Protein AF-G0IZ88-F1 (afdb_monomer_lite)

Sequence (65 aa):
MKNTKDLIPKEEVLTTIANMIEDAKYKLERAKAPKVKRQMKATVNFWQSVEHHMTDVFDWKPLRE

Structure (mmCIF, N/CA/C/O backbone):
data_AF-G0IZ88-F1
#
_entry.id   AF-G0IZ88-F1
#
loop_
_atom_site.group_PDB
_atom_site.id
_atom_site.type_symbol
_atom_site.label_atom_id
_atom_site.label_alt_id
_atom_site.label_comp_id
_atom_site.label_asym_id
_atom_site.label_entity_id
_atom_site.label_seq_id
_atom_site.pdbx_PDB_ins_code
_atom_site.Cartn_x
_atom_site.Cartn_y
_atom_site.Cartn_z
_atom_site.occupancy
_atom_site.B_iso_or_equiv
_atom_site.auth_seq_id
_atom_site.auth_comp_id
_atom_site.auth_asym_id
_atom_site.auth_atom_id
_atom_site.pdbx_PDB_model_num
ATOM 1 N N . MET A 1 1 ? 30.317 9.593 -18.203 1.00 45.56 1 MET A N 1
ATOM 2 C CA . MET A 1 1 ? 29.694 8.348 -17.700 1.00 45.56 1 MET A CA 1
ATOM 3 C C . MET A 1 1 ? 28.406 8.732 -16.991 1.00 45.56 1 MET A C 1
ATOM 5 O O . MET A 1 1 ? 28.468 9.606 -16.137 1.00 45.56 1 MET A O 1
ATOM 9 N N . LYS A 1 2 ? 27.247 8.175 -17.371 1.00 48.38 2 LYS A N 1
ATOM 10 C CA . LYS A 1 2 ? 26.010 8.364 -16.593 1.00 48.38 2 LYS A CA 1
ATOM 11 C C . LYS A 1 2 ? 26.218 7.676 -15.239 1.00 48.38 2 LYS A C 1
ATOM 13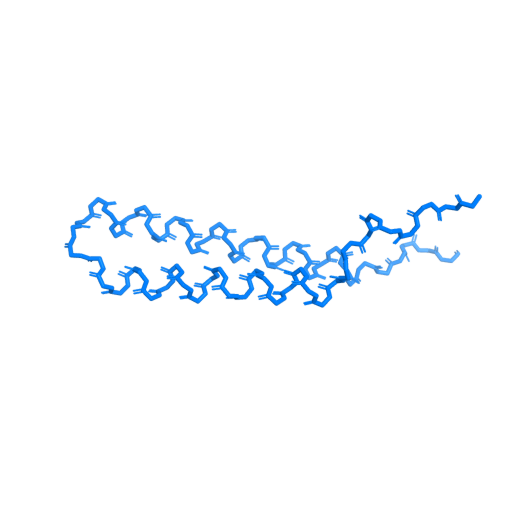 O O . LYS A 1 2 ? 26.580 6.504 -15.228 1.00 48.38 2 LYS A O 1
ATOM 18 N N . ASN A 1 3 ? 26.057 8.400 -14.132 1.00 50.56 3 ASN A N 1
ATOM 19 C CA . ASN A 1 3 ? 26.084 7.823 -12.788 1.00 50.56 3 ASN A CA 1
ATOM 20 C C . ASN A 1 3 ? 24.875 6.893 -12.642 1.00 50.56 3 ASN A C 1
ATOM 22 O O . ASN A 1 3 ? 23.784 7.319 -12.295 1.00 50.56 3 ASN A O 1
ATOM 26 N N . THR A 1 4 ? 25.057 5.613 -12.946 1.00 54.50 4 THR A N 1
ATOM 27 C CA . THR A 1 4 ? 24.044 4.567 -12.744 1.00 54.50 4 THR A CA 1
ATOM 28 C C . THR A 1 4 ? 23.911 4.147 -11.277 1.00 54.50 4 THR A C 1
ATOM 30 O O . THR A 1 4 ? 23.087 3.296 -10.971 1.00 54.50 4 THR A O 1
ATOM 33 N N . LYS A 1 5 ? 24.688 4.749 -10.363 1.00 52.81 5 LYS A N 1
ATOM 34 C CA . LYS A 1 5 ? 24.653 4.470 -8.917 1.00 52.81 5 LYS A CA 1
ATOM 35 C C . LYS A 1 5 ? 23.411 5.011 -8.197 1.00 52.81 5 LYS A C 1
ATOM 37 O O . LYS A 1 5 ? 23.144 4.560 -7.093 1.00 52.81 5 LYS A O 1
ATOM 42 N N . ASP A 1 6 ? 22.658 5.913 -8.826 1.00 57.62 6 ASP A N 1
ATOM 43 C CA . ASP A 1 6 ? 21.483 6.557 -8.216 1.00 57.62 6 ASP A CA 1
ATOM 44 C C . ASP A 1 6 ? 20.145 6.006 -8.745 1.00 57.62 6 ASP A C 1
ATOM 46 O O . ASP A 1 6 ? 19.082 6.555 -8.461 1.00 57.62 6 ASP A O 1
ATOM 50 N N . LEU A 1 7 ? 20.177 4.933 -9.545 1.00 67.69 7 LEU A N 1
ATOM 51 C CA . LEU A 1 7 ? 18.970 4.302 -10.076 1.00 67.69 7 LEU A CA 1
ATOM 52 C C . LEU A 1 7 ? 18.587 3.111 -9.198 1.00 67.69 7 LEU A C 1
ATOM 54 O O . LEU A 1 7 ? 19.277 2.094 -9.188 1.00 67.69 7 LEU A O 1
ATOM 58 N N . ILE A 1 8 ? 17.474 3.241 -8.477 1.00 74.62 8 ILE A N 1
ATOM 59 C CA . ILE A 1 8 ? 16.873 2.133 -7.728 1.00 74.62 8 ILE A CA 1
ATOM 60 C C . ILE A 1 8 ? 16.223 1.171 -8.739 1.00 74.62 8 ILE A C 1
ATOM 62 O O . ILE A 1 8 ? 15.444 1.634 -9.581 1.00 74.62 8 ILE A O 1
ATOM 66 N N . PRO A 1 9 ? 16.512 -0.143 -8.688 1.00 83.19 9 PRO A N 1
ATOM 67 C CA . PRO A 1 9 ? 15.886 -1.124 -9.571 1.00 83.19 9 PRO A CA 1
ATOM 68 C C . PRO A 1 9 ? 14.357 -1.132 -9.458 1.00 83.19 9 PRO A C 1
ATOM 70 O O . PRO A 1 9 ? 13.800 -1.004 -8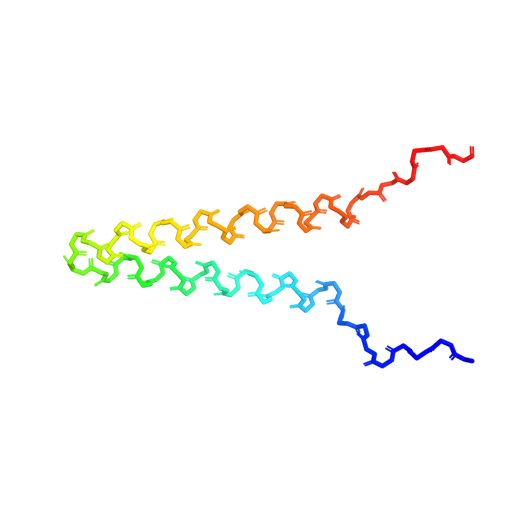.365 1.00 83.19 9 PRO A O 1
ATOM 73 N N . LYS A 1 10 ? 13.665 -1.330 -10.588 1.00 80.94 10 LYS A N 1
ATOM 74 C CA . LYS A 1 10 ? 12.191 -1.383 -10.660 1.00 80.94 10 LYS A CA 1
ATOM 75 C C . LYS A 1 10 ? 11.629 -2.400 -9.669 1.00 80.94 10 LYS A C 1
ATOM 77 O O . LYS A 1 10 ? 10.667 -2.116 -8.960 1.00 80.94 10 LYS A O 1
ATOM 82 N N . GLU A 1 11 ? 12.235 -3.578 -9.624 1.00 83.25 11 GLU A N 1
ATOM 83 C CA . GLU A 1 11 ? 11.817 -4.698 -8.790 1.00 83.25 11 GLU A CA 1
ATOM 84 C C . GLU A 1 11 ? 11.895 -4.341 -7.301 1.00 83.25 11 GLU A C 1
ATOM 86 O O . GLU A 1 11 ? 10.986 -4.673 -6.539 1.00 83.25 11 GLU A O 1
ATOM 91 N N . GLU A 1 12 ? 12.928 -3.603 -6.886 1.00 86.12 12 GLU A N 1
ATOM 92 C CA . GLU A 1 12 ? 13.085 -3.135 -5.504 1.00 86.12 12 GLU A CA 1
ATOM 93 C C . GLU A 1 12 ? 12.024 -2.093 -5.134 1.00 86.12 12 GLU A C 1
ATOM 95 O O . GLU A 1 12 ? 11.458 -2.136 -4.037 1.00 86.12 12 GLU A O 1
ATOM 100 N N . VAL A 1 13 ? 11.697 -1.190 -6.064 1.00 86.88 13 VAL A N 1
ATOM 101 C CA . VAL A 1 13 ? 10.635 -0.195 -5.866 1.00 86.88 13 VAL A CA 1
ATOM 102 C C . VAL A 1 13 ? 9.270 -0.871 -5.731 1.00 86.88 13 VAL A C 1
ATOM 104 O O . VAL A 1 13 ? 8.540 -0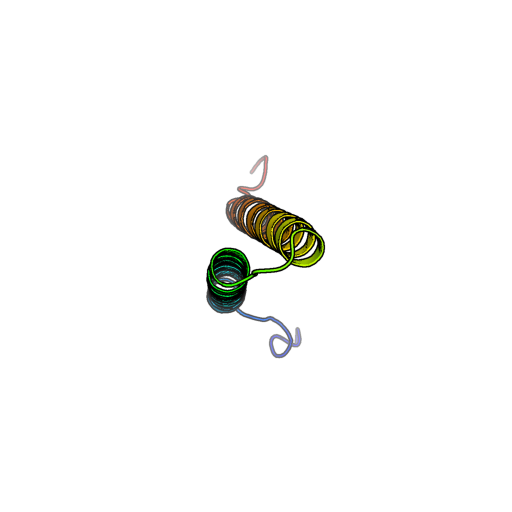.585 -4.782 1.00 86.88 13 VAL A O 1
ATOM 107 N N . LEU A 1 14 ? 8.935 -1.801 -6.630 1.00 87.75 14 LEU A N 1
ATOM 108 C CA . LEU A 1 14 ? 7.669 -2.541 -6.582 1.00 87.75 14 LEU A CA 1
ATOM 109 C C . LEU A 1 14 ? 7.562 -3.400 -5.316 1.00 87.75 14 LEU A C 1
ATOM 111 O O . LEU A 1 14 ? 6.524 -3.389 -4.658 1.00 87.75 14 LEU A O 1
ATOM 115 N N . THR A 1 15 ? 8.650 -4.065 -4.918 1.00 91.12 15 THR A N 1
ATOM 116 C CA . THR A 1 15 ? 8.710 -4.831 -3.662 1.00 91.12 15 THR A CA 1
ATOM 117 C C . THR A 1 15 ? 8.463 -3.930 -2.454 1.00 91.12 15 THR A C 1
ATOM 119 O O . THR A 1 15 ? 7.688 -4.269 -1.562 1.00 91.12 15 THR A O 1
ATOM 122 N N . THR A 1 16 ? 9.078 -2.746 -2.432 1.00 92.12 16 THR A N 1
ATOM 123 C CA . THR A 1 16 ? 8.876 -1.774 -1.351 1.00 92.12 16 THR A CA 1
ATOM 124 C C . THR A 1 16 ? 7.421 -1.318 -1.282 1.00 92.12 16 THR A C 1
ATOM 126 O O . THR A 1 16 ? 6.844 -1.288 -0.198 1.00 92.12 16 THR A O 1
ATOM 129 N N . ILE A 1 17 ? 6.799 -1.010 -2.423 1.00 92.50 17 ILE A N 1
ATOM 130 C CA . ILE A 1 17 ? 5.385 -0.616 -2.477 1.00 92.50 17 ILE A CA 1
ATOM 131 C C . ILE A 1 17 ? 4.484 -1.741 -1.951 1.00 92.50 17 ILE A C 1
ATOM 133 O O . ILE A 1 17 ? 3.633 -1.478 -1.099 1.00 92.50 17 ILE A O 1
ATOM 137 N N . ALA A 1 18 ? 4.703 -2.985 -2.383 1.00 93.69 18 ALA A N 1
ATOM 138 C CA . ALA A 1 18 ? 3.938 -4.140 -1.915 1.00 93.69 18 ALA A CA 1
ATOM 139 C C . ALA A 1 18 ? 4.029 -4.305 -0.386 1.00 93.69 18 ALA A C 1
ATOM 141 O O . ALA A 1 18 ? 3.000 -4.418 0.287 1.00 93.69 18 ALA A O 1
ATOM 142 N N . ASN A 1 19 ? 5.238 -4.200 0.178 1.00 96.12 19 ASN A N 1
ATOM 143 C CA . ASN A 1 19 ? 5.462 -4.266 1.625 1.00 96.12 19 ASN A CA 1
ATOM 144 C C . ASN A 1 19 ? 4.733 -3.136 2.377 1.00 96.12 19 ASN A C 1
ATOM 146 O O . ASN A 1 19 ? 4.151 -3.362 3.439 1.00 96.12 19 ASN A O 1
ATOM 150 N N . MET A 1 20 ? 4.724 -1.916 1.825 1.00 95.94 20 MET A N 1
ATOM 151 C CA . MET A 1 20 ? 4.013 -0.779 2.424 1.00 95.94 20 MET A CA 1
ATOM 152 C C . MET A 1 20 ? 2.490 -0.970 2.406 1.00 95.94 20 MET A C 1
ATOM 154 O O . MET A 1 20 ? 1.813 -0.594 3.366 1.00 95.94 20 MET A O 1
ATOM 158 N N . ILE A 1 21 ? 1.941 -1.569 1.343 1.00 95.25 21 ILE A N 1
ATOM 159 C CA . ILE A 1 21 ? 0.515 -1.920 1.261 1.00 95.25 21 ILE A CA 1
ATOM 160 C C . ILE A 1 21 ? 0.169 -2.973 2.315 1.00 95.25 21 ILE A C 1
ATOM 162 O O . ILE A 1 21 ? -0.843 -2.830 3.007 1.00 95.25 21 ILE A O 1
ATOM 166 N N . GLU A 1 22 ? 0.984 -4.021 2.436 1.00 96.19 22 GLU A N 1
ATOM 167 C CA . GLU A 1 22 ? 0.774 -5.098 3.405 1.00 96.19 22 GLU A CA 1
ATOM 168 C C . GLU A 1 22 ? 0.794 -4.572 4.846 1.00 96.19 22 GLU A C 1
ATOM 170 O O . GLU A 1 22 ? -0.165 -4.785 5.591 1.00 96.19 22 GLU A O 1
ATOM 175 N N . ASP A 1 23 ? 1.814 -3.794 5.218 1.00 96.69 23 ASP A N 1
ATOM 176 C CA . ASP A 1 23 ? 1.919 -3.196 6.553 1.00 96.69 23 ASP A CA 1
ATOM 177 C C . ASP A 1 23 ? 0.740 -2.250 6.851 1.00 96.69 23 ASP A C 1
ATOM 179 O O . ASP A 1 23 ? 0.160 -2.272 7.943 1.00 96.69 23 ASP A O 1
ATOM 183 N N . ALA A 1 24 ? 0.307 -1.455 5.867 1.00 94.75 24 ALA A N 1
ATOM 184 C CA . ALA A 1 24 ? -0.859 -0.587 6.018 1.00 94.75 24 ALA A CA 1
ATOM 185 C C . ALA A 1 24 ? -2.162 -1.383 6.225 1.00 94.75 24 ALA A C 1
ATOM 187 O O . ALA A 1 24 ? -2.984 -0.999 7.064 1.00 94.75 24 ALA A O 1
ATOM 188 N N . LYS A 1 25 ? -2.351 -2.504 5.512 1.00 96.69 25 LYS A N 1
ATOM 189 C CA . LYS A 1 25 ? -3.497 -3.412 5.701 1.00 96.69 25 LYS A CA 1
ATOM 190 C C . LYS A 1 25 ? -3.462 -4.070 7.080 1.00 96.69 25 LYS A C 1
ATOM 192 O O . LYS A 1 25 ? -4.461 -4.018 7.796 1.00 96.69 25 LYS A O 1
ATOM 197 N N . TYR A 1 26 ? -2.306 -4.578 7.501 1.00 96.88 26 TYR A N 1
ATOM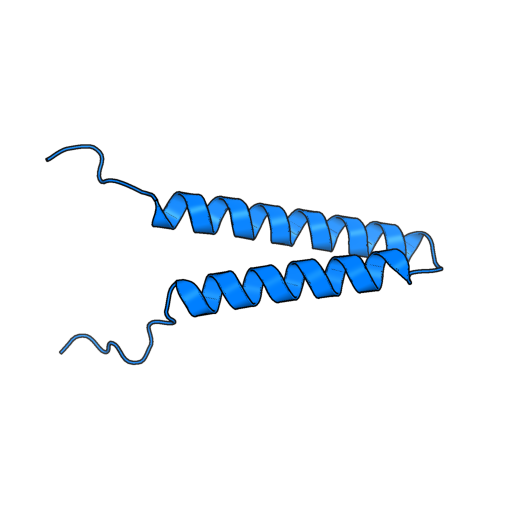 198 C CA . TYR A 1 26 ? -2.121 -5.154 8.833 1.00 96.88 26 TYR A CA 1
ATOM 199 C C . TYR A 1 26 ? -2.454 -4.144 9.946 1.00 96.88 26 TYR A C 1
ATOM 201 O O . TYR A 1 26 ? -3.198 -4.436 10.889 1.00 96.88 26 TYR A O 1
ATOM 209 N N . LYS A 1 27 ? -1.972 -2.902 9.821 1.00 95.25 27 LYS A N 1
ATOM 210 C CA . LYS A 1 27 ? -2.293 -1.814 10.759 1.00 95.25 27 LYS A CA 1
ATOM 211 C C . LYS A 1 27 ? -3.774 -1.438 10.731 1.00 95.25 27 LYS A C 1
ATOM 213 O O . LYS A 1 27 ? -4.346 -1.168 11.789 1.00 95.25 27 LYS A O 1
ATOM 218 N N . LEU A 1 28 ? -4.409 -1.436 9.558 1.00 96.56 28 LEU A N 1
ATOM 219 C CA . LEU A 1 28 ? -5.840 -1.163 9.401 1.00 96.56 28 LEU A CA 1
ATOM 220 C C . LEU A 1 28 ? -6.708 -2.194 10.135 1.00 96.56 28 LEU A C 1
ATOM 222 O O . LEU A 1 28 ? -7.675 -1.810 10.797 1.00 96.56 28 LEU A O 1
ATOM 226 N N . GLU A 1 29 ? -6.362 -3.477 10.044 1.00 96.62 29 GLU A N 1
ATOM 227 C CA . GLU A 1 29 ? -7.080 -4.564 10.719 1.00 96.62 29 GLU A CA 1
ATOM 228 C C . GLU A 1 29 ? -6.99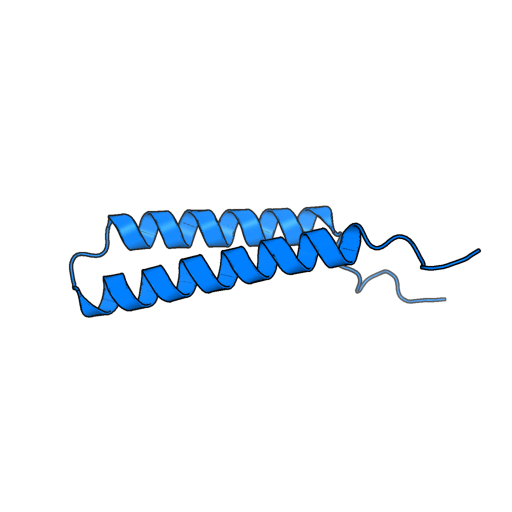4 -4.454 12.244 1.00 96.62 29 GLU A C 1
ATOM 230 O O . GLU A 1 29 ? -7.975 -4.691 12.950 1.00 96.62 29 GLU A O 1
ATOM 235 N N . ARG A 1 30 ? -5.839 -4.023 12.763 1.00 96.62 30 ARG A N 1
ATOM 236 C CA . ARG A 1 30 ? -5.594 -3.887 14.208 1.00 96.62 30 ARG A CA 1
ATOM 237 C C . ARG A 1 30 ? -6.033 -2.544 14.791 1.00 96.62 30 ARG A C 1
ATOM 239 O O . ARG A 1 30 ? -6.068 -2.386 16.016 1.00 96.62 30 ARG A O 1
ATOM 246 N N . ALA A 1 31 ? -6.362 -1.567 13.950 1.00 95.94 31 ALA A N 1
ATOM 247 C CA . ALA A 1 31 ? -6.779 -0.243 14.388 1.00 95.94 31 ALA A CA 1
ATOM 248 C C . ALA A 1 31 ? -8.132 -0.300 15.119 1.00 95.94 31 ALA A C 1
ATOM 250 O O . ALA A 1 31 ? -9.184 -0.518 14.518 1.00 95.94 31 ALA A O 1
ATOM 251 N N . LYS A 1 32 ? -8.110 -0.032 16.430 1.00 94.88 32 LYS A N 1
ATOM 252 C CA . LYS A 1 32 ? -9.319 0.007 17.274 1.00 94.88 32 LYS A CA 1
ATOM 253 C C . LYS A 1 32 ? -10.077 1.333 17.171 1.00 94.88 32 LYS A C 1
ATOM 255 O O . LYS A 1 32 ? -11.302 1.360 17.213 1.00 94.88 32 LYS A O 1
ATOM 260 N N . ALA A 1 33 ? -9.354 2.446 17.036 1.00 96.88 33 ALA A N 1
ATOM 261 C CA . ALA A 1 33 ? -9.953 3.776 17.006 1.00 96.88 33 ALA A CA 1
ATOM 262 C C . ALA A 1 33 ? -10.514 4.110 15.606 1.00 96.88 33 ALA A C 1
ATOM 264 O O . ALA A 1 33 ? -9.765 4.037 14.627 1.00 96.88 33 ALA A O 1
ATOM 265 N N . PRO A 1 34 ? -11.773 4.580 15.480 1.00 96.19 34 PRO A N 1
ATOM 266 C CA . PRO A 1 34 ? -12.379 4.897 14.182 1.00 96.19 34 PRO A CA 1
ATOM 267 C C . PRO A 1 34 ? -11.596 5.930 13.361 1.00 96.19 34 PRO A C 1
ATOM 269 O O . PRO A 1 34 ? -11.486 5.808 12.142 1.00 96.19 34 PRO A O 1
ATOM 272 N N . LYS A 1 35 ? -11.012 6.941 14.020 1.00 96.69 35 LYS A N 1
ATOM 273 C CA . LYS A 1 35 ? -10.170 7.952 13.358 1.00 96.69 35 LYS A CA 1
ATOM 274 C C . LYS A 1 35 ? -8.931 7.319 12.719 1.00 96.69 35 LYS A C 1
ATOM 276 O O . LYS A 1 35 ? -8.661 7.576 11.551 1.00 96.69 35 LYS A O 1
ATOM 281 N N . VAL A 1 36 ? -8.238 6.458 13.463 1.00 94.75 36 VAL A N 1
ATOM 282 C CA . VAL A 1 36 ? -7.048 5.742 12.981 1.00 94.75 36 VAL A CA 1
ATOM 283 C C . VAL A 1 36 ? -7.426 4.794 11.848 1.00 94.75 36 VAL A C 1
ATOM 285 O O . VAL A 1 36 ? -6.760 4.783 10.822 1.00 94.75 36 VAL A O 1
ATOM 288 N N . LYS A 1 37 ? -8.549 4.076 11.967 1.00 96.44 37 LYS A N 1
ATOM 289 C CA . LYS A 1 37 ? -9.043 3.181 10.913 1.00 96.44 37 LYS A CA 1
ATOM 290 C C . LYS A 1 37 ? -9.309 3.925 9.599 1.00 96.44 37 LYS A C 1
ATOM 292 O O . LYS A 1 37 ? -8.907 3.462 8.537 1.00 96.44 37 LYS A O 1
ATOM 297 N N . ARG A 1 38 ? -9.928 5.112 9.660 1.00 96.56 38 ARG A N 1
ATOM 298 C CA . ARG A 1 38 ? -10.127 5.973 8.477 1.00 96.56 38 ARG A CA 1
ATOM 299 C C . ARG A 1 38 ? -8.805 6.423 7.860 1.00 96.56 38 ARG A C 1
ATOM 301 O O . ARG A 1 38 ? -8.661 6.354 6.645 1.00 96.56 38 ARG A O 1
ATOM 308 N N . GLN A 1 39 ? -7.849 6.839 8.688 1.00 96.06 39 GLN A N 1
ATOM 309 C CA . GLN A 1 39 ? -6.525 7.244 8.221 1.00 96.06 39 GLN A CA 1
ATOM 310 C C . GLN A 1 39 ? -5.785 6.081 7.550 1.00 96.06 39 GLN A C 1
ATOM 312 O O . GLN A 1 39 ? -5.308 6.239 6.434 1.00 96.06 39 GLN A O 1
ATOM 317 N N . MET A 1 40 ? -5.761 4.900 8.174 1.00 95.88 40 MET A N 1
ATOM 318 C CA . MET A 1 40 ? -5.111 3.716 7.604 1.00 95.88 40 MET A CA 1
ATOM 319 C C . MET A 1 40 ? -5.774 3.276 6.297 1.00 95.88 40 MET A C 1
ATOM 321 O O . MET A 1 40 ? -5.080 2.911 5.356 1.00 95.88 40 MET A O 1
ATOM 325 N N . LYS A 1 41 ? -7.105 3.383 6.184 1.00 96.25 41 LYS A N 1
ATOM 326 C CA . LYS A 1 41 ? -7.808 3.103 4.925 1.00 96.25 41 LYS A CA 1
ATOM 327 C C . LYS A 1 41 ? -7.369 4.059 3.810 1.00 96.25 41 LYS A C 1
ATOM 329 O O . LYS A 1 41 ? -7.143 3.616 2.691 1.00 96.25 41 LYS A O 1
ATOM 334 N N . ALA A 1 42 ? -7.209 5.349 4.113 1.00 96.25 42 ALA A N 1
ATOM 335 C CA . ALA A 1 42 ? -6.671 6.311 3.152 1.00 96.25 42 ALA A CA 1
ATOM 336 C C . ALA A 1 42 ? -5.220 5.978 2.759 1.00 96.25 42 ALA A C 1
ATOM 338 O O . ALA A 1 42 ? -4.876 6.062 1.585 1.00 96.25 42 ALA A O 1
ATOM 339 N N . THR A 1 43 ? -4.394 5.537 3.713 1.00 96.06 43 THR A N 1
ATOM 340 C CA . THR A 1 43 ? -3.017 5.092 3.455 1.00 96.06 43 THR A CA 1
ATOM 341 C C . THR A 1 43 ? -2.962 3.868 2.540 1.00 96.06 43 THR A C 1
ATOM 343 O O . THR A 1 43 ? -2.172 3.865 1.601 1.00 96.06 43 THR A O 1
ATOM 346 N N . VAL A 1 44 ? -3.813 2.859 2.759 1.00 96.50 44 VAL A N 1
ATOM 347 C CA . VAL A 1 44 ? -3.912 1.686 1.869 1.00 96.50 44 VAL A CA 1
ATOM 348 C C . VAL A 1 44 ? -4.278 2.124 0.451 1.00 96.50 44 VAL A C 1
ATOM 350 O O . VAL A 1 44 ? -3.579 1.767 -0.492 1.00 96.50 44 VAL A O 1
ATOM 353 N N . ASN A 1 45 ? -5.316 2.954 0.306 1.00 95.69 45 ASN A N 1
ATOM 354 C CA . ASN A 1 45 ? -5.751 3.441 -1.004 1.00 95.69 45 ASN A CA 1
ATOM 355 C C . ASN A 1 45 ? -4.648 4.230 -1.729 1.00 95.69 45 ASN A C 1
ATOM 357 O O . ASN A 1 45 ? -4.481 4.083 -2.937 1.00 95.69 45 ASN A O 1
ATOM 361 N N . PHE A 1 46 ? -3.897 5.059 -0.998 1.00 95.75 46 PHE A N 1
ATOM 362 C CA . PHE A 1 46 ? -2.773 5.808 -1.556 1.00 95.75 46 PHE A CA 1
ATOM 363 C C . PHE A 1 46 ? -1.712 4.868 -2.135 1.00 95.75 46 PHE A C 1
ATOM 365 O O . PHE A 1 46 ? -1.354 5.004 -3.301 1.00 95.75 46 PHE A O 1
ATOM 372 N N . TRP A 1 47 ? -1.251 3.881 -1.365 1.00 94.69 47 TRP A N 1
ATOM 373 C CA . TRP A 1 47 ? -0.208 2.971 -1.838 1.00 94.69 47 TRP A CA 1
ATOM 374 C C . TRP A 1 47 ? -0.669 2.067 -2.983 1.00 94.69 47 TRP A C 1
ATOM 376 O O . TRP A 1 47 ? 0.115 1.816 -3.890 1.00 94.69 47 TRP A O 1
ATOM 386 N N . GLN A 1 48 ? -1.938 1.654 -3.006 1.00 93.44 48 GLN A N 1
ATOM 387 C CA . GLN A 1 48 ? -2.511 0.935 -4.151 1.00 93.44 48 GLN A CA 1
ATOM 388 C C . GLN A 1 48 ? -2.558 1.800 -5.418 1.00 93.44 48 GLN A C 1
ATOM 390 O O . GLN A 1 48 ? -2.321 1.307 -6.517 1.00 93.44 48 GLN A O 1
ATOM 395 N N . SER A 1 49 ? -2.828 3.103 -5.284 1.00 92.44 49 SER A N 1
ATOM 396 C CA . SER A 1 49 ? -2.743 4.031 -6.417 1.00 92.44 49 SER A CA 1
ATOM 397 C C . SER A 1 49 ? -1.303 4.181 -6.909 1.00 92.44 49 SER A C 1
ATOM 399 O O . SER A 1 49 ? -1.075 4.185 -8.117 1.00 92.44 49 SER A O 1
ATOM 401 N N . VAL A 1 50 ? -0.331 4.257 -5.994 1.00 90.06 50 VAL A N 1
ATOM 402 C CA . VAL A 1 50 ? 1.096 4.288 -6.343 1.00 90.06 50 VAL A CA 1
ATOM 403 C C . VAL A 1 50 ? 1.502 3.003 -7.068 1.00 90.06 50 VAL A C 1
ATOM 405 O O . VAL A 1 50 ? 2.130 3.084 -8.116 1.00 90.06 50 VAL A O 1
ATOM 408 N N . GLU A 1 51 ? 1.112 1.832 -6.563 1.00 89.81 51 GLU A N 1
ATOM 409 C CA . GLU A 1 51 ? 1.369 0.529 -7.195 1.00 89.81 51 GLU A CA 1
ATOM 410 C C . GLU A 1 51 ? 0.841 0.473 -8.632 1.00 89.81 51 GLU A C 1
ATOM 412 O O . GLU A 1 51 ? 1.579 0.105 -9.549 1.00 89.81 51 GLU A O 1
ATOM 417 N N . HIS A 1 52 ? -0.409 0.897 -8.836 1.00 88.81 52 HIS A N 1
ATOM 418 C CA . HIS A 1 52 ? -1.027 0.947 -10.156 1.00 88.81 52 HIS A CA 1
ATOM 419 C C . HIS A 1 52 ? -0.252 1.860 -11.114 1.00 88.81 52 HIS A C 1
ATOM 421 O O . HIS A 1 52 ? 0.150 1.418 -12.187 1.00 88.81 52 HIS A O 1
ATOM 427 N N . HIS A 1 53 ? 0.036 3.101 -10.706 1.00 85.56 53 HIS A N 1
ATOM 428 C CA . HIS A 1 53 ? 0.760 4.044 -11.560 1.00 85.56 53 HIS A CA 1
ATOM 429 C C . HIS A 1 53 ? 2.191 3.605 -11.853 1.00 85.56 53 HIS A C 1
ATOM 431 O O . HIS A 1 53 ? 2.669 3.804 -12.964 1.00 85.56 53 HIS A O 1
ATOM 437 N N . MET A 1 54 ? 2.882 3.001 -10.886 1.00 82.00 54 MET A N 1
ATOM 438 C CA . MET A 1 54 ? 4.236 2.507 -11.113 1.00 82.00 54 MET A CA 1
ATOM 439 C C . MET A 1 54 ? 4.225 1.351 -12.108 1.00 82.00 54 MET A C 1
ATOM 441 O O . MET A 1 54 ? 5.020 1.355 -13.042 1.00 82.00 54 MET A O 1
ATOM 445 N N . THR A 1 55 ? 3.289 0.412 -11.976 1.00 77.12 55 THR A N 1
ATOM 446 C CA . THR A 1 55 ? 3.144 -0.700 -12.927 1.00 77.12 55 THR A CA 1
ATOM 447 C C . THR A 1 55 ? 2.867 -0.185 -14.343 1.00 77.12 55 THR A C 1
ATOM 449 O O . THR A 1 55 ? 3.597 -0.544 -15.265 1.00 77.12 55 THR A O 1
ATOM 452 N N . ASP A 1 56 ? 1.926 0.751 -14.498 1.00 73.62 56 ASP A N 1
ATOM 453 C CA . ASP A 1 56 ? 1.577 1.352 -15.792 1.00 73.62 56 ASP A CA 1
ATOM 454 C C . ASP A 1 56 ? 2.736 2.147 -16.422 1.00 73.62 56 ASP A C 1
ATOM 456 O O . ASP A 1 56 ? 2.972 2.061 -17.627 1.00 73.62 56 ASP A O 1
ATOM 460 N N . VAL A 1 57 ? 3.488 2.917 -15.623 1.00 62.94 57 VAL A N 1
ATOM 461 C CA . VAL A 1 57 ? 4.665 3.672 -16.094 1.00 62.94 57 VAL A CA 1
ATOM 462 C C . VAL A 1 57 ? 5.759 2.731 -16.588 1.00 62.94 57 VAL A C 1
ATOM 464 O O . VAL A 1 57 ? 6.444 3.042 -17.562 1.00 62.94 57 VAL A O 1
ATOM 467 N N . PHE A 1 58 ? 5.931 1.575 -15.947 1.00 57.47 58 PHE A N 1
ATOM 468 C CA . PHE A 1 58 ? 6.934 0.611 -16.375 1.00 57.47 58 PHE A CA 1
ATOM 469 C C . PHE A 1 58 ? 6.483 -0.310 -17.518 1.00 57.47 58 PHE A C 1
ATOM 471 O O . PHE A 1 58 ? 7.348 -0.902 -18.161 1.00 57.47 58 PHE A O 1
ATOM 478 N N . ASP A 1 59 ? 5.181 -0.427 -17.776 1.00 57.12 59 ASP A N 1
ATOM 479 C CA . ASP A 1 59 ? 4.620 -1.133 -18.938 1.00 57.12 59 ASP A CA 1
ATOM 480 C C . ASP A 1 59 ? 4.417 -0.200 -20.150 1.00 57.12 59 ASP A C 1
ATOM 482 O O . ASP A 1 59 ? 3.876 -0.603 -21.186 1.00 57.12 59 ASP A O 1
ATOM 486 N N . TRP A 1 60 ? 4.895 1.047 -20.059 1.00 47.59 60 TRP A N 1
ATOM 487 C CA . TRP A 1 60 ? 4.874 2.005 -21.156 1.00 47.59 60 TRP A CA 1
ATOM 488 C C . TRP A 1 60 ? 5.699 1.494 -22.346 1.00 47.59 60 TRP A C 1
ATOM 490 O O . TRP A 1 60 ? 6.930 1.562 -22.369 1.00 47.59 60 TRP A O 1
ATOM 500 N N . LYS A 1 61 ? 5.006 1.000 -23.376 1.00 50.28 61 LYS A N 1
ATOM 501 C CA . LYS A 1 61 ? 5.569 0.876 -24.722 1.00 50.28 61 LYS A CA 1
ATOM 502 C C . LYS A 1 61 ? 5.583 2.266 -25.363 1.00 50.28 61 LYS A C 1
ATOM 504 O O . LYS A 1 61 ? 4.547 2.935 -25.329 1.00 50.28 61 LYS A O 1
ATOM 509 N N . PRO A 1 62 ? 6.699 2.705 -25.972 1.00 46.88 62 PRO A N 1
ATOM 510 C CA . PRO A 1 62 ? 6.711 3.962 -26.701 1.00 46.88 62 PRO A CA 1
ATOM 511 C C . PRO A 1 62 ? 5.618 3.951 -27.769 1.00 46.88 62 PRO A C 1
ATOM 513 O O . PRO A 1 62 ? 5.504 3.026 -28.575 1.00 46.88 62 PRO A O 1
ATOM 516 N N . LEU A 1 63 ? 4.775 4.984 -27.747 1.00 49.84 63 LEU A N 1
ATOM 517 C CA . LEU A 1 63 ? 3.793 5.225 -28.792 1.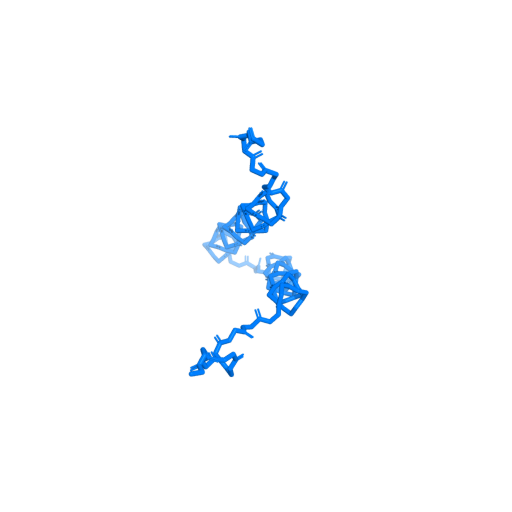00 49.84 63 LEU A CA 1
ATOM 518 C C . LEU A 1 63 ? 4.546 5.700 -30.042 1.00 49.84 63 LEU A C 1
ATOM 520 O O . LEU A 1 63 ? 4.728 6.902 -30.220 1.00 49.84 63 LEU A O 1
ATOM 524 N N . ARG A 1 64 ? 4.903 4.729 -30.895 1.00 44.09 64 ARG A N 1
ATOM 525 C CA . ARG A 1 64 ? 5.513 4.804 -32.242 1.00 44.09 64 ARG A CA 1
ATOM 526 C C . ARG A 1 64 ? 7.018 4.526 -32.301 1.00 44.09 64 ARG A C 1
ATOM 528 O O . ARG A 1 64 ? 7.811 5.185 -31.633 1.00 44.09 64 ARG A O 1
ATOM 535 N N . GLU A 1 65 ? 7.332 3.546 -33.151 1.00 45.78 65 GLU A N 1
ATOM 536 C CA . GLU A 1 65 ? 8.597 3.384 -33.882 1.00 45.78 65 GLU A CA 1
ATOM 537 C C . GLU A 1 65 ? 8.748 4.478 -34.948 1.00 45.78 65 GLU A C 1
ATOM 539 O O . GLU A 1 65 ? 7.706 4.900 -35.512 1.00 45.78 65 GLU A O 1
#

Foldseek 3Di:
DPPPVPDDDLVNVLVVLVVQLVVLVVQLVVDPDPVSNVVSVVSNVVSVVVNVVSVVVVVDDPPDD

pLDDT: mean 82.29, std 18.17, range [44.09, 96.88]

Secondary structure (DSSP, 8-state):
---GGG---HHHHHHHHHHHHHHHHHHHHH--SHHHHHHHHHHHHHHHHHHHHHHHHHT---S--

Organism: Cyclobacterium marinum (strain ATCC 25205 / DSM 745 / LMG 13164 / NCIMB 1802) (NCBI:txid880070)

Radius of gyration: 16.24 Å; chains: 1; bounding box: 42×14×51 Å